Protein 4RKG (pdb70)

Solvent-accessible surface area: 6406 Å² total; per-residue (Å²): 118,140,7,182,31,45,165,116,40,1,117,50,83,202,1,64,1,57,141,58,182,71,34,25,83,54,20,122,26,81,50,53,122,21,71,54,237,199,47,146,5,188,31,24,90,75,75,118,62,96,89,109,54,13,1,126,50,68,216,1,55,0,64,140,60,167,18,20,21,88,49,23,126,26,90,40,56,77,21,57,54,169,178

Secondary structure (DSSP, 8-state):
----TT--TTSSTTSHHHHTT---TT---SS------/-----TT-SSSS-TTSTTSSTT-HHHHTT---TT---SS-------

Nearest PDB structures (foldseek):
  4rkg-assembly1_B  TM=1.022E+00  e=1.620E-10  Drosophila melanogaster
  4rkh-assembly1_D  TM=9.777E-01  e=1.730E-08  Drosophila melanogaster
  4rkh-assembly1_C  TM=9.788E-01  e=1.310E-07  Drosophila melanogaster
  4rkh-assembly1_E  TM=9.665E-01  e=2.259E-07  Drosophila melanogaster
  4rkh-assembly1_F  TM=9.515E-01  e=1.788E-07  Drosophila melanogaster

Foldseek 3Di:
DADAFACVTLVDCVHDCNVVVHDRVNHNYDPHPNPRD/DDADQWAPDPPDDLQCTQPDCVNPQLVVLHDNVVHNYDNHPRPHDD

Structure (mmCIF, N/CA/C/O backbone):
data_4RKG
#
_entry.id   4RKG
#
_cell.length_a   40.705
_cell.length_b   75.251
_cell.length_c   77.436
_cell.angle_alpha   90.00
_cell.angle_beta   90.00
_cell.angle_gamma   90.00
#
_symmetry.space_group_name_H-M   'P 21 21 21'
#
loop_
_entity.id
_entity.type
_entity.pdbx_description
1 polymer 'E3 ubiquitin-protein ligase msl-2'
2 polymer "DNA (5'-D(*GP*CP*GP*CP*GP*CP*GP*CP*GP*CP*GP*C)-3')"
3 non-polymer 'ZINC ION'
#
loop_
_atom_site.group_PDB
_atom_site.id
_atom_site.type_symbol
_atom_site.label_atom_id
_atom_site.label_alt_id
_atom_site.label_comp_id
_atom_site.label_asym_id
_atom_site.label_entity_id
_atom_site.label_seq_id
_atom_site.pdbx_PDB_ins_code
_atom_site.Cartn_x
_atom_site.Cartn_y
_atom_site.Cartn_z
_atom_site.occupancy
_atom_site.B_iso_or_equiv
_atom_site.auth_seq_id
_atom_site.auth_comp_id
_atom_site.auth_asym_id
_atom_site.auth_atom_id
_atom_site.pdbx_PDB_model_num
ATOM 1 N N . PRO A 1 5 ? 15.532 2.330 36.680 1.00 112.96 523 PRO A N 1
ATOM 2 C CA . PRO A 1 5 ? 15.247 2.574 35.254 1.00 110.85 523 PRO A CA 1
ATOM 3 C C . PRO A 1 5 ? 16.084 3.747 34.715 1.00 124.41 523 PRO A C 1
ATOM 4 O O . PRO A 1 5 ? 16.737 4.412 35.527 1.00 136.15 523 PRO A O 1
ATOM 8 N N . LYS A 1 6 ? 16.072 3.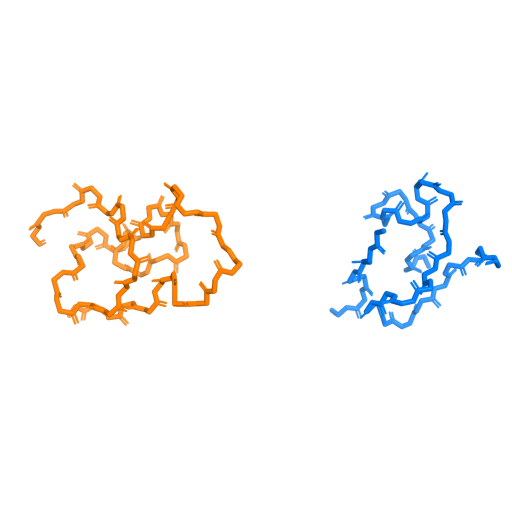981 33.396 1.00 114.54 524 LYS A N 1
ATOM 9 C CA . LYS A 1 6 ? 16.912 5.009 32.740 1.00 112.92 524 LYS A CA 1
ATOM 10 C C . LYS A 1 6 ? 16.506 5.273 31.272 1.00 102.84 524 LYS A C 1
ATOM 11 O O . LYS A 1 6 ? 16.957 4.552 30.380 1.00 91.84 524 LYS A O 1
ATOM 17 N N . CYS A 1 7 ? 15.696 6.311 31.022 1.00 99.79 525 CYS A N 1
ATOM 18 C CA . CYS A 1 7 ? 15.103 6.537 29.693 1.00 86.74 525 CYS A CA 1
ATOM 19 C C . CYS A 1 7 ? 16.040 7.209 28.685 1.00 77.17 525 CYS A C 1
ATOM 20 O O . CYS A 1 7 ? 17.206 7.512 28.977 1.00 70.50 525 CYS A O 1
ATOM 23 N N . ARG A 1 8 ? 15.527 7.395 27.473 1.00 79.10 526 ARG A N 1
ATOM 24 C CA . ARG A 1 8 ? 16.282 8.017 26.399 1.00 73.20 526 ARG A CA 1
ATOM 25 C C . ARG A 1 8 ? 15.342 8.816 25.478 1.00 86.65 526 ARG A C 1
ATOM 26 O O . ARG A 1 8 ? 15.507 8.828 24.252 1.00 104.64 526 ARG A O 1
ATOM 34 N N . CYS A 1 9 ? 14.363 9.484 26.090 1.00 76.67 527 CYS A N 1
ATOM 35 C CA . CYS A 1 9 ? 13.434 10.378 25.397 1.00 81.94 527 CYS A CA 1
ATOM 36 C C . CYS A 1 9 ? 14.119 11.667 24.957 1.00 84.23 527 CYS A C 1
ATOM 37 O O . CYS A 1 9 ? 14.818 12.279 25.745 1.00 89.70 527 CYS A O 1
ATOM 40 N N . GLY A 1 10 ? 13.914 12.083 23.710 1.00 75.82 528 GLY A N 1
ATOM 41 C CA . GLY A 1 10 ? 14.323 13.405 23.280 1.00 75.08 528 GLY A CA 1
ATOM 42 C C . GLY A 1 10 ? 15.469 13.541 22.290 1.00 87.85 528 GLY A C 1
ATOM 43 O O . GLY A 1 10 ? 15.864 14.665 22.003 1.00 88.79 528 GLY A O 1
ATOM 44 N N . ILE A 1 11 ? 16.018 12.443 21.768 1.00 86.70 529 ILE A N 1
ATOM 45 C CA . ILE A 1 11 ? 16.893 12.576 20.591 1.00 91.63 529 ILE A CA 1
ATOM 46 C C . ILE A 1 11 ? 16.120 12.288 19.295 1.00 89.77 529 ILE A C 1
ATOM 47 O O . ILE A 1 11 ? 15.778 13.216 18.545 1.00 94.31 529 ILE A O 1
ATOM 52 N N . THR A 1 19 ? 6.144 17.820 26.752 1.00 110.42 537 THR A N 1
ATOM 53 C CA . THR A 1 19 ? 5.678 16.440 26.909 1.00 127.99 537 THR A CA 1
ATOM 54 C C . THR A 1 19 ? 6.803 15.379 26.979 1.00 123.15 537 THR A C 1
ATOM 55 O O . THR A 1 19 ? 6.563 14.255 27.427 1.00 129.88 537 THR A O 1
ATOM 59 N N . THR A 1 20 ? 8.016 15.726 26.546 1.00 110.56 538 THR A N 1
ATOM 60 C CA . THR A 1 20 ? 9.162 14.828 26.710 1.00 93.47 538 THR A CA 1
ATOM 61 C C . THR A 1 20 ? 9.346 14.415 28.165 1.00 92.52 538 THR A C 1
ATOM 62 O O . THR A 1 20 ? 9.533 15.262 29.049 1.00 104.91 538 THR A O 1
ATOM 66 N N . CYS A 1 21 ? 9.284 13.107 28.395 1.00 82.31 539 CYS A N 1
ATOM 67 C CA . CYS A 1 21 ? 9.282 12.531 29.737 1.00 91.07 539 CYS A CA 1
ATOM 68 C C . CYS A 1 21 ? 8.102 13.061 30.548 1.00 101.96 539 CYS A C 1
ATOM 69 O O . CYS A 1 21 ? 8.123 13.046 31.776 1.00 103.81 539 CYS A O 1
ATOM 72 N N . ARG A 1 22 ? 7.070 13.531 29.857 1.00 94.48 540 ARG A N 1
ATOM 73 C CA . ARG A 1 22 ? 5.854 13.948 30.537 1.00 106.44 540 ARG A CA 1
ATOM 74 C C . ARG A 1 22 ? 4.674 13.154 29.992 1.00 112.65 540 ARG A C 1
ATOM 75 O O . ARG A 1 22 ? 3.586 13.686 29.833 1.00 118.02 540 ARG A O 1
ATOM 83 N N . ASN A 1 23 ? 4.900 11.880 29.687 1.00 110.73 541 ASN A N 1
ATOM 84 C CA . ASN A 1 23 ? 3.854 11.041 29.113 1.00 109.21 541 ASN A CA 1
ATOM 85 C C . ASN A 1 23 ? 4.102 9.553 29.349 1.00 113.55 541 ASN A C 1
ATOM 86 O O . ASN A 1 23 ? 5.175 9.151 29.814 1.00 112.08 541 ASN A O 1
ATOM 91 N N . SER A 1 24 ? 3.113 8.744 28.980 1.00 122.14 542 SER A N 1
ATOM 92 C CA . SER A 1 24 ? 3.144 7.298 29.201 1.00 121.39 542 SER A CA 1
ATOM 93 C C . SER A 1 24 ? 4.251 6.595 28.421 1.00 108.91 542 SER A C 1
ATOM 94 O O . SER A 1 24 ? 4.718 5.527 28.824 1.00 106.65 542 SER A O 1
ATOM 97 N N . ARG A 1 25 ? 4.669 7.188 27.308 1.00 96.86 543 ARG A N 1
ATOM 98 C CA . ARG A 1 25 ? 5.685 6.561 26.476 1.00 105.10 543 ARG A CA 1
ATOM 99 C C . ARG A 1 25 ? 7.051 6.614 27.160 1.00 108.46 543 ARG A C 1
ATOM 100 O O . ARG A 1 25 ? 7.980 5.930 26.747 1.00 113.75 543 ARG A O 1
ATOM 108 N N . CYS A 1 26 ? 7.162 7.424 28.210 1.00 107.54 544 CYS A N 1
ATOM 109 C CA . CYS A 1 26 ? 8.365 7.462 29.039 1.00 103.91 544 CYS A CA 1
ATOM 110 C C . CYS A 1 26 ? 8.160 6.585 30.270 1.00 99.07 544 CYS A C 1
ATOM 111 O O . CYS A 1 26 ? 7.159 6.727 30.965 1.00 109.65 544 CYS A O 1
ATOM 114 N N . PRO A 1 27 ? 9.094 5.660 30.523 1.00 93.16 545 PRO A N 1
ATOM 115 C CA . PRO A 1 27 ? 9.062 4.721 31.649 1.00 91.08 545 PRO A CA 1
ATOM 116 C C . PRO A 1 27 ? 8.982 5.374 33.008 1.00 95.00 545 PRO A C 1
ATOM 117 O O . PRO A 1 27 ? 8.053 5.098 33.772 1.00 114.20 545 PRO A O 1
ATOM 121 N N . CYS A 1 28 ? 9.960 6.212 33.307 1.00 89.43 546 CYS A N 1
ATOM 122 C CA . CYS A 1 28 ? 10.053 6.893 34.596 1.00 100.42 546 CYS A CA 1
ATOM 123 C C . CYS A 1 28 ? 8.772 7.656 34.941 1.00 107.54 546 CYS A C 1
ATOM 124 O O . CYS A 1 28 ? 8.258 7.559 36.063 1.00 110.42 546 CYS A O 1
ATOM 127 N N . TYR A 1 29 ? 8.262 8.406 33.966 1.00 99.04 547 TYR A N 1
ATOM 128 C CA . TYR A 1 29 ? 6.975 9.080 34.110 1.00 102.63 547 TYR A CA 1
ATOM 129 C C . TYR A 1 29 ? 5.912 8.063 34.492 1.00 108.69 547 TYR A C 1
ATOM 130 O O . TYR A 1 29 ? 5.286 8.165 35.540 1.00 111.99 547 TYR A O 1
ATOM 139 N N . LYS A 1 30 ? 5.746 7.065 33.630 1.00 110.34 548 LYS A N 1
ATOM 140 C CA . LYS A 1 30 ? 4.753 6.018 33.817 1.00 114.11 548 LYS A CA 1
ATOM 141 C C . LYS A 1 30 ? 4.899 5.338 35.174 1.00 114.55 548 LYS A C 1
ATOM 142 O O . LYS A 1 30 ? 3.919 5.169 35.894 1.00 121.28 548 LYS A O 1
ATOM 148 N N . SER A 1 31 ? 6.123 4.968 35.536 1.00 109.12 549 SER A N 1
ATOM 149 C CA . SER A 1 31 ? 6.356 4.325 36.824 1.00 103.54 549 SER A CA 1
ATOM 150 C C . SER A 1 31 ? 6.338 5.330 37.972 1.00 105.02 549 SER A C 1
ATOM 151 O O . SER A 1 31 ? 6.653 4.988 39.108 1.00 110.09 549 SER A O 1
ATOM 154 N N . TYR A 1 32 ? 5.988 6.572 37.658 1.00 110.42 550 TYR A N 1
ATOM 155 C CA . TYR A 1 32 ? 5.970 7.647 38.640 1.00 121.87 550 TYR A CA 1
ATOM 156 C C . TYR A 1 32 ? 7.332 7.840 39.300 1.00 115.71 550 TYR A C 1
ATOM 157 O O . TYR A 1 32 ? 7.416 8.023 40.516 1.00 116.87 550 TYR A O 1
ATOM 166 N N . ASN A 1 33 ? 8.397 7.785 38.506 1.00 110.25 551 ASN A N 1
ATOM 167 C CA . ASN A 1 33 ? 9.724 8.126 39.016 1.00 106.92 551 ASN A CA 1
ATOM 168 C C . ASN A 1 33 ? 10.339 9.262 38.219 1.00 101.41 551 ASN A C 1
ATOM 169 O O . ASN A 1 33 ? 9.880 9.570 37.122 1.00 105.80 551 ASN A O 1
ATOM 174 N N . SER A 1 34 ? 11.367 9.890 38.785 1.00 98.25 552 SER A N 1
ATOM 175 C CA . SER A 1 34 ? 12.064 11.003 38.134 1.00 96.12 552 SER A CA 1
ATOM 176 C C . SER A 1 34 ? 13.059 10.495 37.094 1.00 106.56 552 SER A C 1
ATOM 177 O O . SER A 1 34 ? 13.201 9.289 36.893 1.00 108.39 552 SER A O 1
ATOM 180 N N . CYS A 1 35 ? 13.750 11.413 36.429 1.00 116.64 553 CYS A N 1
ATOM 181 C CA . CYS A 1 35 ? 14.756 11.010 35.454 1.00 112.37 553 CYS A CA 1
ATOM 182 C C . CYS A 1 35 ? 16.152 11.174 36.031 1.00 104.10 553 CYS A C 1
ATOM 183 O O . CYS A 1 35 ? 17.066 11.649 35.368 1.00 103.04 553 CYS A O 1
ATOM 186 N N . ALA A 1 36 ? 16.295 10.779 37.288 1.00 105.28 554 ALA A N 1
ATOM 187 C CA . ALA A 1 36 ? 17.597 10.729 37.933 1.00 102.51 554 ALA A CA 1
ATOM 188 C C . ALA A 1 36 ? 18.490 9.720 37.212 1.00 102.08 554 ALA A C 1
ATOM 189 O O . ALA A 1 36 ? 18.202 8.519 37.218 1.00 104.92 554 ALA A O 1
ATOM 191 N N . GLY A 1 37 ? 19.555 10.203 36.574 1.00 88.26 555 GLY A N 1
ATOM 192 C CA . GLY A 1 37 ? 20.492 9.315 35.905 1.00 88.08 555 GLY A CA 1
ATOM 193 C C . GLY A 1 37 ? 20.112 8.944 34.476 1.00 89.30 555 GLY A C 1
ATOM 194 O O . GLY A 1 37 ? 20.851 8.218 33.798 1.00 88.64 555 GLY A O 1
ATOM 195 N N . CYS A 1 38 ? 18.966 9.441 34.017 1.00 98.56 556 CYS A N 1
ATOM 196 C CA . CYS A 1 38 ? 18.495 9.176 32.658 1.00 106.55 556 CYS A CA 1
ATOM 197 C C . CYS A 1 38 ? 19.373 9.841 31.583 1.00 95.50 556 CYS A C 1
ATOM 198 O O . CYS A 1 38 ? 20.245 10.644 31.881 1.00 88.61 556 CYS A O 1
ATOM 201 N N . HIS A 1 39 ? 19.113 9.512 30.326 1.00 93.15 557 HIS A N 1
ATOM 202 C CA . HIS A 1 39 ? 19.886 10.057 29.218 1.00 86.36 557 HIS A CA 1
ATOM 203 C C . HIS A 1 39 ? 19.020 10.858 28.247 1.00 77.46 557 HIS A C 1
ATOM 204 O O . HIS A 1 39 ? 19.447 11.225 27.158 1.00 78.42 557 HIS A O 1
ATOM 211 N N . CYS A 1 40 ? 17.795 11.119 28.680 1.00 72.45 558 CYS A N 1
ATOM 212 C CA . CYS A 1 40 ? 16.862 12.006 28.010 1.00 78.77 558 CYS A CA 1
ATOM 213 C C . CYS A 1 40 ? 17.433 13.402 27.702 1.00 77.58 558 CYS A C 1
ATOM 214 O O . CYS A 1 40 ? 18.445 13.826 28.261 1.00 69.10 558 CYS A O 1
ATOM 217 N N . VAL A 1 41 ? 16.767 14.111 26.799 1.00 78.90 559 VAL A N 1
ATOM 218 C CA . VAL A 1 41 ? 17.189 15.439 26.374 1.00 65.67 559 VAL A CA 1
ATOM 219 C C . VAL A 1 41 ? 15.952 16.317 26.374 1.00 79.20 559 VAL A C 1
ATOM 220 O O . VAL A 1 41 ? 14.903 15.908 25.888 1.00 92.53 559 VAL A O 1
ATOM 224 N N . GLY A 1 42 ? 16.059 17.513 26.928 1.00 76.84 560 GLY A N 1
ATOM 225 C CA . GLY A 1 42 ? 14.906 18.385 27.02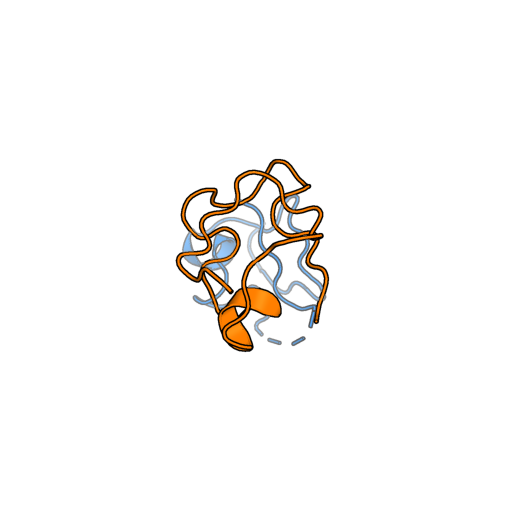0 1.00 72.56 560 GLY A CA 1
ATOM 226 C C . GLY A 1 42 ? 13.842 17.711 27.857 1.00 84.46 560 GLY A C 1
ATOM 227 O O . GLY A 1 42 ? 12.663 17.729 27.509 1.00 95.08 560 GLY A O 1
ATOM 228 N N . CYS A 1 43 ? 14.2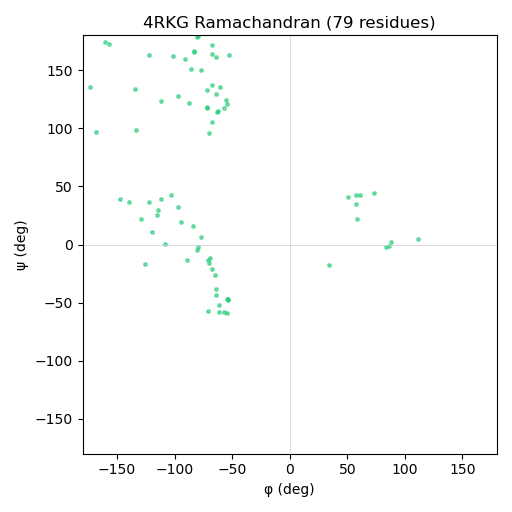80 17.095 28.951 1.00 77.58 561 CYS A N 1
ATOM 229 C CA . CYS A 1 43 ? 13.385 16.448 29.895 1.00 71.58 561 CYS A CA 1
ATOM 230 C C . CYS A 1 43 ? 12.404 17.441 30.494 1.00 77.47 561 CYS A C 1
ATOM 231 O O . CYS A 1 43 ? 12.782 18.543 30.864 1.00 88.98 561 CYS A O 1
ATOM 234 N N . LYS A 1 44 ? 11.141 17.048 30.576 1.00 91.92 562 LYS A N 1
ATOM 235 C CA . LYS A 1 44 ? 10.133 17.896 31.175 1.00 94.55 562 LYS A CA 1
ATOM 236 C C . LYS A 1 44 ? 9.377 17.068 32.198 1.00 91.99 562 LYS A C 1
ATOM 237 O O . LYS A 1 44 ? 8.247 17.372 32.555 1.00 96.49 562 LYS A O 1
ATOM 243 N N . ASN A 1 45 ? 10.024 16.008 32.659 1.00 86.54 563 ASN A N 1
ATOM 244 C CA . ASN A 1 45 ? 9.512 15.220 33.758 1.00 82.95 563 ASN A CA 1
ATOM 245 C C . ASN A 1 45 ? 9.410 16.061 35.016 1.00 95.51 563 ASN A C 1
ATOM 246 O O . ASN A 1 45 ? 10.431 16.480 35.551 1.00 100.79 563 ASN A O 1
ATOM 251 N N . PRO A 1 46 ? 8.178 16.290 35.508 1.00 108.42 564 PRO A N 1
ATOM 252 C CA . PRO A 1 46 ? 7.935 17.135 36.683 1.00 107.99 564 PRO A CA 1
ATOM 253 C C . PRO A 1 46 ? 8.214 16.411 37.994 1.00 106.64 564 PRO A C 1
ATOM 254 O O . PRO A 1 46 ? 8.082 17.016 39.057 1.00 126.51 564 PRO A O 1
ATOM 258 N N . HIS A 1 47 ? 8.593 15.139 37.914 1.00 105.48 565 HIS A N 1
ATOM 259 C CA . HIS A 1 47 ? 8.854 14.332 39.103 1.00 118.71 565 HIS A CA 1
ATOM 260 C C . HIS A 1 47 ? 10.136 14.744 39.813 1.00 119.97 565 HIS A C 1
ATOM 261 O O . HIS A 1 47 ? 11.223 14.647 39.248 1.00 123.63 565 HIS A O 1
ATOM 268 N N . LYS A 1 48 ? 10.010 15.194 41.057 1.00 122.87 566 LYS A N 1
ATOM 269 C CA . LYS A 1 48 ? 11.183 15.504 41.863 1.00 120.79 566 LYS A CA 1
ATOM 270 C C . LYS A 1 48 ? 11.661 14.263 42.614 1.00 120.10 566 LYS A C 1
ATOM 271 O O . LYS A 1 48 ? 12.492 13.505 42.111 1.00 116.08 566 LYS A O 1
ATOM 277 N N . LYS B 1 4 ? 29.729 -9.176 -1.280 1.00 106.42 522 LYS B N 1
ATOM 278 C CA . LYS B 1 4 ? 28.793 -9.538 -0.219 1.00 109.86 522 LYS B CA 1
ATOM 279 C C . LYS B 1 4 ? 29.135 -8.731 1.033 1.00 104.32 522 LYS B C 1
ATOM 280 O O . LYS B 1 4 ? 30.306 -8.457 1.293 1.00 113.82 522 LYS B O 1
ATOM 286 N N . PRO B 1 5 ? 28.115 -8.326 1.800 1.00 84.62 523 PRO B N 1
ATOM 287 C CA . PRO B 1 5 ? 28.347 -7.484 2.983 1.00 73.57 523 PRO B CA 1
ATOM 288 C C . PRO B 1 5 ? 29.104 -8.185 4.123 1.00 86.83 523 PRO B C 1
ATOM 289 O O . PRO B 1 5 ? 29.214 -9.414 4.135 1.00 91.89 523 PRO B O 1
ATOM 293 N N . LYS B 1 6 ? 29.619 -7.393 5.067 1.00 80.04 524 LYS B N 1
ATOM 294 C CA . LYS B 1 6 ? 30.435 -7.902 6.162 1.00 83.96 524 LYS B CA 1
ATOM 295 C C . LYS B 1 6 ? 29.988 -7.301 7.492 1.00 86.53 524 LYS B C 1
ATOM 296 O O . LYS B 1 6 ? 30.356 -6.180 7.853 1.00 90.84 524 LYS B O 1
ATOM 302 N N . CYS B 1 7 ? 29.187 -8.060 8.225 1.00 83.02 525 CYS B N 1
ATOM 303 C CA . CYS B 1 7 ? 28.527 -7.512 9.405 1.00 83.77 525 CYS B CA 1
ATOM 304 C C . CYS B 1 7 ? 29.437 -7.609 10.609 1.00 75.20 525 CYS B C 1
ATOM 305 O O . CYS B 1 7 ? 30.268 -8.497 10.690 1.00 63.08 525 CYS B O 1
ATOM 308 N N . ARG B 1 8 ? 29.276 -6.685 11.546 1.00 72.28 526 ARG B N 1
ATOM 309 C CA . ARG B 1 8 ? 29.926 -6.807 12.839 1.00 75.46 526 ARG B CA 1
ATOM 310 C C . ARG B 1 8 ? 28.878 -7.050 13.921 1.00 80.62 526 ARG B C 1
ATOM 311 O O . ARG B 1 8 ? 28.974 -6.491 15.021 1.00 87.77 526 ARG B O 1
ATOM 319 N N . CYS B 1 9 ? 27.867 -7.861 13.612 1.00 73.30 527 CYS B N 1
ATOM 320 C CA . CYS B 1 9 ? 26.762 -8.055 14.553 1.00 74.76 527 CYS B CA 1
ATOM 321 C C . CYS B 1 9 ? 27.282 -8.804 15.792 1.00 77.46 527 CYS B C 1
ATOM 322 O O . CYS B 1 9 ? 28.071 -9.742 15.679 1.00 77.71 527 CYS B O 1
ATOM 325 N N . GLY B 1 10 ? 26.854 -8.371 16.974 1.00 81.46 528 GLY B N 1
ATOM 326 C CA . GLY B 1 10 ? 27.103 -9.106 18.206 1.00 66.04 528 GLY B CA 1
ATOM 327 C C . GLY B 1 10 ? 28.394 -8.819 18.956 1.00 81.12 528 GLY B C 1
ATOM 328 O O . GLY B 1 10 ? 28.647 -9.445 19.979 1.00 105.25 528 GLY B O 1
ATOM 329 N N . ILE B 1 11 ? 29.202 -7.880 18.471 1.00 84.08 529 ILE B N 1
ATOM 330 C CA . ILE B 1 11 ? 30.516 -7.611 19.063 1.00 97.46 529 ILE B CA 1
ATOM 331 C C . ILE B 1 11 ? 30.460 -7.148 20.515 1.00 115.22 529 ILE B C 1
ATOM 332 O O . ILE B 1 11 ? 31.153 -7.701 21.370 1.00 118.55 529 ILE B O 1
ATOM 337 N N . SER B 1 12 ? 29.657 -6.125 20.794 1.00 115.69 530 SER B N 1
ATOM 338 C CA . SER B 1 12 ? 29.484 -5.679 22.170 1.00 119.05 530 SER B CA 1
ATOM 339 C C . SER B 1 12 ? 28.835 -6.795 22.980 1.00 124.94 530 SER B C 1
ATOM 340 O O . SER B 1 12 ? 28.245 -7.722 22.421 1.00 132.95 530 SER B O 1
ATOM 343 N N . GLY B 1 13 ? 28.948 -6.718 24.296 1.00 123.75 531 GLY B N 1
ATOM 344 C CA . GLY B 1 13 ? 28.339 -7.728 25.134 1.00 125.25 531 GLY B CA 1
ATOM 345 C C . GLY B 1 13 ? 26.833 -7.596 25.113 1.00 128.63 531 GLY B C 1
ATOM 346 O O . GLY B 1 13 ? 26.126 -8.526 24.731 1.00 134.62 531 GLY B O 1
ATOM 347 N N . SER B 1 14 ? 26.353 -6.414 25.494 1.00 128.68 532 SER B N 1
ATOM 348 C CA . SER B 1 14 ? 24.934 -6.183 25.759 1.00 130.79 532 SER B CA 1
ATOM 349 C C . SER B 1 14 ? 24.101 -6.217 24.482 1.00 127.65 532 SER B C 1
ATOM 350 O O . SER B 1 14 ? 23.976 -5.208 23.790 1.00 134.82 532 SER B O 1
ATOM 353 N N . SER B 1 15 ? 23.522 -7.384 24.197 1.00 120.87 533 SER B N 1
ATOM 354 C CA . SER B 1 15 ? 22.790 -7.630 22.957 1.00 112.01 533 SER B CA 1
ATOM 355 C C . SER B 1 15 ? 22.106 -8.993 22.996 1.00 108.97 533 SER B C 1
ATOM 356 O O . SER B 1 15 ? 22.716 -9.978 23.406 1.00 106.67 533 SER B O 1
ATOM 359 N N . ASN B 1 16 ? 20.846 -9.049 22.569 1.00 100.22 534 ASN B N 1
ATOM 360 C CA . ASN B 1 16 ? 20.075 -10.290 22.632 1.00 94.28 534 ASN B CA 1
ATOM 361 C C . ASN B 1 16 ? 20.655 -11.326 21.671 1.00 104.03 534 ASN B C 1
ATOM 362 O O . ASN B 1 16 ? 20.462 -11.257 20.452 1.00 107.89 534 ASN B O 1
ATOM 367 N N . THR B 1 17 ? 21.336 -12.306 22.252 1.00 99.27 535 THR B N 1
ATOM 368 C CA . THR B 1 17 ? 22.184 -13.228 21.508 1.00 93.41 535 THR B CA 1
ATOM 369 C C . THR B 1 17 ? 21.430 -14.195 20.600 1.00 102.06 535 THR B C 1
ATOM 370 O O . THR B 1 17 ? 22.049 -14.870 19.778 1.00 107.40 535 THR B O 1
ATOM 374 N N . LEU B 1 18 ? 20.108 -14.272 20.737 1.00 99.06 536 LEU B N 1
ATOM 375 C CA . LEU B 1 18 ? 19.346 -15.244 19.957 1.00 91.95 536 LEU B CA 1
ATOM 376 C C . LEU B 1 18 ? 18.875 -14.695 18.598 1.00 75.05 536 LEU B C 1
ATOM 377 O O . LEU B 1 18 ? 18.486 -15.464 17.732 1.00 83.10 536 LEU B O 1
ATOM 382 N N . THR B 1 19 ? 18.958 -13.382 18.405 1.00 83.29 537 THR B N 1
ATOM 383 C CA . THR B 1 19 ? 18.494 -12.719 17.177 1.00 87.81 537 THR B CA 1
ATOM 384 C C . THR B 1 19 ? 19.659 -12.226 16.314 1.00 86.63 537 THR B C 1
ATOM 385 O O . THR B 1 19 ? 19.469 -11.630 15.241 1.00 78.15 537 THR B O 1
ATOM 389 N N . THR B 1 20 ? 20.865 -12.487 16.811 1.00 84.01 538 THR B N 1
ATOM 390 C CA . THR B 1 20 ? 22.119 -12.131 16.162 1.00 68.43 538 THR B CA 1
ATOM 391 C C . THR B 1 20 ? 22.270 -12.719 14.740 1.00 68.54 538 THR B C 1
ATOM 392 O O . THR B 1 20 ? 22.320 -13.935 14.548 1.00 66.34 538 THR B O 1
ATOM 396 N N . CYS B 1 21 ? 22.366 -11.819 13.768 1.00 64.27 539 CYS B N 1
ATOM 397 C CA . CYS B 1 21 ? 22.394 -12.120 12.334 1.00 57.01 539 CYS B CA 1
ATOM 398 C C . CYS B 1 21 ? 21.168 -12.888 11.917 1.00 58.98 539 CYS B C 1
ATOM 399 O O . CYS B 1 21 ? 21.210 -13.739 11.031 1.00 76.09 539 CYS B O 1
ATOM 402 N N . ARG B 1 22 ? 20.058 -12.569 12.549 1.00 62.57 540 ARG B N 1
ATOM 403 C CA . ARG B 1 22 ? 18.815 -13.248 12.226 1.00 66.67 540 ARG B CA 1
ATOM 404 C C . ARG B 1 22 ? 17.666 -12.245 12.221 1.00 66.20 540 ARG B C 1
ATOM 405 O O . ARG B 1 22 ? 16.569 -12.558 12.635 1.00 65.80 540 ARG B O 1
ATOM 413 N N . ASN B 1 23 ? 17.948 -11.029 11.751 1.00 65.73 541 ASN B N 1
ATOM 414 C CA . ASN B 1 23 ? 16.948 -9.959 11.669 1.00 61.13 541 ASN B CA 1
ATOM 415 C C . ASN B 1 23 ? 17.390 -8.874 10.694 1.00 67.67 541 ASN B C 1
ATOM 416 O O . ASN B 1 23 ? 18.542 -8.858 10.243 1.00 69.75 541 ASN B O 1
ATOM 421 N N . SER B 1 24 ? 16.506 -7.911 10.450 1.00 65.82 542 SER B N 1
ATOM 422 C CA . SER B 1 24 ? 16.662 -6.972 9.341 1.00 67.74 542 SER B CA 1
ATOM 423 C C . SER B 1 24 ? 17.843 -6.015 9.502 1.00 68.46 542 SER B C 1
ATOM 424 O O . SER B 1 24 ? 18.331 -5.445 8.526 1.00 82.65 542 SER B O 1
ATOM 427 N N . ARG B 1 25 ? 18.303 -5.834 10.728 1.00 59.37 543 ARG B N 1
ATOM 428 C CA . ARG B 1 25 ? 19.483 -5.004 10.979 1.00 67.47 543 ARG B CA 1
ATOM 429 C C . ARG B 1 25 ? 20.793 -5.637 10.480 1.00 59.33 543 ARG B C 1
ATOM 430 O O . ARG B 1 25 ? 21.819 -4.953 10.364 1.00 59.32 543 ARG B O 1
ATOM 438 N N . CYS B 1 26 ? 20.763 -6.939 10.209 1.00 59.61 544 CYS B N 1
ATOM 439 C CA . CYS B 1 26 ? 21.905 -7.622 9.621 1.00 70.02 544 CYS B CA 1
ATOM 440 C C . CYS B 1 26 ? 21.830 -7.512 8.101 1.00 63.71 544 CYS B C 1
ATOM 441 O O . CYS B 1 26 ? 20.843 -7.929 7.492 1.00 61.70 544 CYS B O 1
ATOM 444 N N . PRO B 1 27 ? 22.862 -6.936 7.481 1.00 61.82 545 PRO B N 1
ATOM 445 C CA . PRO B 1 27 ? 22.863 -6.784 6.019 1.00 60.98 545 PRO B CA 1
ATOM 446 C C . PRO B 1 27 ? 22.867 -8.152 5.343 1.00 77.16 545 PRO B C 1
ATOM 447 O O . PRO B 1 27 ? 22.194 -8.378 4.337 1.00 72.68 545 PRO B O 1
ATOM 451 N N . CYS B 1 28 ? 23.604 -9.086 5.926 1.00 80.76 546 CYS B N 1
ATOM 452 C CA . CYS B 1 28 ? 23.655 -10.434 5.382 1.00 68.81 546 CYS B CA 1
ATOM 453 C C . CYS B 1 28 ? 22.268 -11.063 5.398 1.00 65.22 546 CYS B C 1
ATOM 454 O O . CYS B 1 28 ? 21.7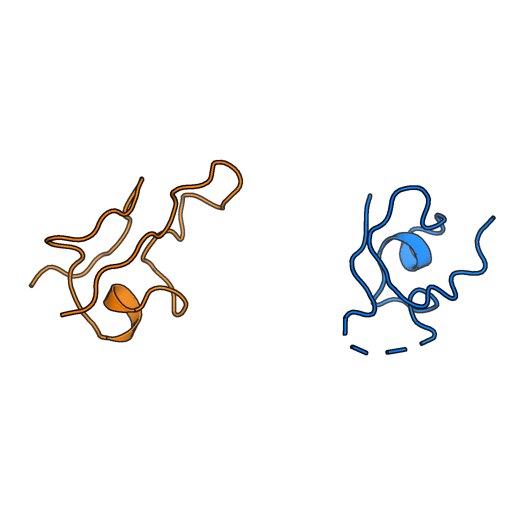24 -11.430 4.365 1.00 68.91 546 CYS B O 1
ATOM 457 N N . TYR B 1 29 ? 21.677 -11.145 6.579 1.00 59.79 547 TYR B N 1
ATOM 458 C CA . TYR B 1 29 ? 20.352 -11.736 6.728 1.00 73.16 547 TYR B CA 1
ATOM 459 C C . TYR B 1 29 ? 19.303 -11.112 5.808 1.00 68.23 547 TYR B C 1
ATOM 460 O O . TYR B 1 29 ? 18.532 -11.807 5.164 1.00 79.02 547 TYR B O 1
ATOM 469 N N . LYS B 1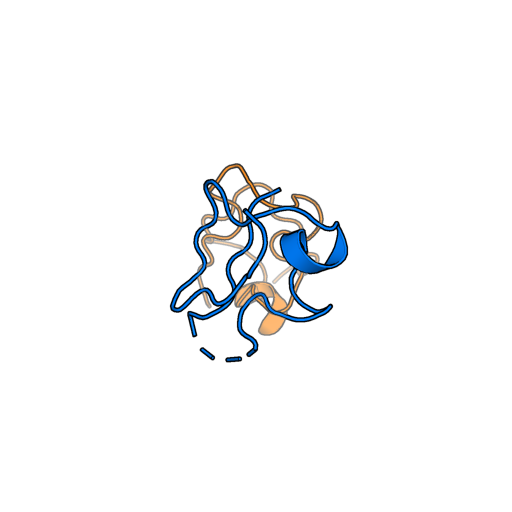 30 ? 19.284 -9.787 5.792 1.00 71.13 548 LYS B N 1
ATOM 470 C CA . LYS B 1 30 ? 18.370 -8.995 4.977 1.00 74.50 548 LYS B CA 1
ATOM 471 C C . LYS B 1 30 ? 18.624 -9.229 3.490 1.00 77.82 548 LYS B C 1
ATOM 472 O O . LYS B 1 30 ? 17.686 -9.393 2.715 1.00 78.21 548 LYS B O 1
ATOM 478 N N . SER B 1 31 ? 19.897 -9.259 3.099 1.00 73.10 549 SER B N 1
ATOM 479 C CA . SER B 1 31 ? 20.246 -9.484 1.698 1.00 67.20 549 SER B CA 1
ATOM 480 C C . SER B 1 31 ? 20.291 -10.961 1.342 1.00 84.25 549 SER B C 1
ATOM 481 O O . SER B 1 31 ? 20.823 -11.329 0.295 1.00 89.50 549 SER B O 1
ATOM 484 N N . TYR B 1 32 ? 19.714 -11.791 2.207 1.00 78.51 550 TYR B N 1
ATOM 485 C CA . TYR B 1 32 ? 19.712 -13.240 2.030 1.00 80.05 550 TYR B CA 1
ATOM 486 C C . TYR B 1 32 ? 21.104 -13.792 1.762 1.00 80.33 550 TYR B C 1
ATOM 487 O O . TYR B 1 32 ? 21.301 -14.675 0.936 1.00 93.63 550 TYR B O 1
ATOM 496 N N . ASN B 1 33 ? 22.068 -13.253 2.488 1.00 77.68 551 ASN B N 1
ATOM 497 C CA . ASN B 1 33 ? 23.421 -13.760 2.448 1.00 78.26 551 ASN B CA 1
ATOM 498 C C . ASN B 1 33 ? 23.773 -14.645 3.629 1.00 90.00 551 ASN B C 1
ATOM 499 O O . ASN B 1 33 ? 23.109 -14.635 4.672 1.00 85.14 551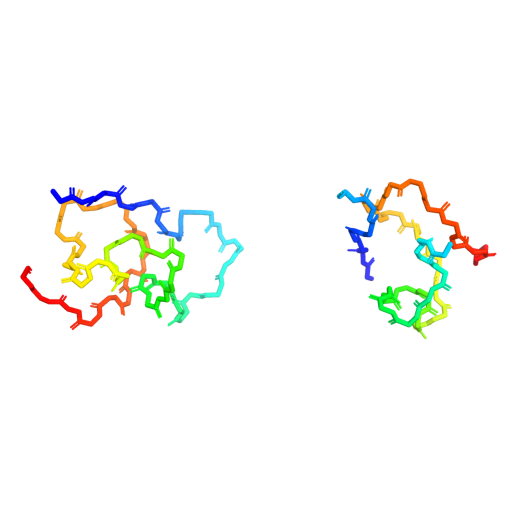 ASN B O 1
ATOM 504 N N . SER B 1 34 ? 24.836 -15.416 3.447 1.00 91.85 552 SER B N 1
ATOM 505 C CA . SER B 1 34 ? 25.493 -16.071 4.551 1.00 72.88 552 SER B CA 1
ATOM 506 C C . SER B 1 34 ? 26.451 -15.078 5.184 1.00 73.22 552 SER B C 1
ATOM 507 O O . SER B 1 34 ? 26.749 -14.037 4.597 1.00 81.43 552 SER B O 1
ATOM 510 N N . CYS B 1 35 ? 26.923 -15.413 6.383 1.00 68.66 553 CYS B N 1
ATOM 511 C CA . CYS B 1 35 ? 27.915 -14.623 7.105 1.00 69.31 553 CYS B CA 1
ATOM 512 C C . CYS B 1 35 ? 29.372 -15.087 6.899 1.00 78.06 553 CYS B C 1
ATOM 513 O O . CYS B 1 35 ? 30.255 -14.758 7.684 1.00 87.01 553 CYS B O 1
ATOM 516 N N . ALA B 1 36 ? 29.618 -15.846 5.836 1.00 87.18 554 ALA B N 1
ATOM 517 C CA . ALA B 1 36 ? 30.982 -16.193 5.433 1.00 82.36 554 ALA B CA 1
ATOM 518 C C . ALA B 1 36 ? 31.833 -14.932 5.222 1.00 76.99 554 ALA B C 1
ATOM 519 O O . ALA B 1 36 ? 31.448 -14.036 4.466 1.00 77.56 554 ALA B O 1
ATOM 521 N N . GLY B 1 37 ? 32.963 -14.850 5.918 1.00 84.28 555 GLY B N 1
ATOM 522 C CA . GLY B 1 37 ? 33.822 -13.678 5.859 1.00 88.96 555 GLY B CA 1
ATOM 523 C C . GLY B 1 37 ? 33.429 -12.534 6.785 1.00 102.63 555 GLY B C 1
ATOM 524 O O . GLY B 1 37 ? 34.116 -11.509 6.838 1.00 109.48 555 GLY B O 1
ATOM 525 N N . CYS B 1 38 ? 32.332 -12.700 7.521 1.00 90.94 556 CYS B N 1
ATOM 526 C CA . CYS B 1 38 ? 31.875 -11.673 8.456 1.00 75.04 556 CYS B CA 1
ATOM 527 C C . CYS B 1 38 ? 32.605 -11.779 9.789 1.00 82.23 556 CYS B C 1
ATOM 528 O O . CYS B 1 38 ? 33.262 -12.785 10.060 1.00 99.06 556 CYS B O 1
ATOM 531 N N . HIS B 1 39 ? 32.484 -10.742 10.621 1.00 76.17 557 HIS B N 1
ATOM 532 C CA . HIS B 1 39 ? 33.157 -10.717 11.920 1.00 92.17 557 HIS B CA 1
ATOM 533 C C . HIS B 1 39 ? 32.163 -10.731 13.068 1.00 85.38 557 HIS B C 1
ATOM 534 O O . HIS B 1 39 ? 32.423 -10.181 14.133 1.00 83.93 557 HIS B O 1
ATOM 541 N N . CYS B 1 40 ? 31.017 -11.354 12.838 1.00 84.95 558 CYS B N 1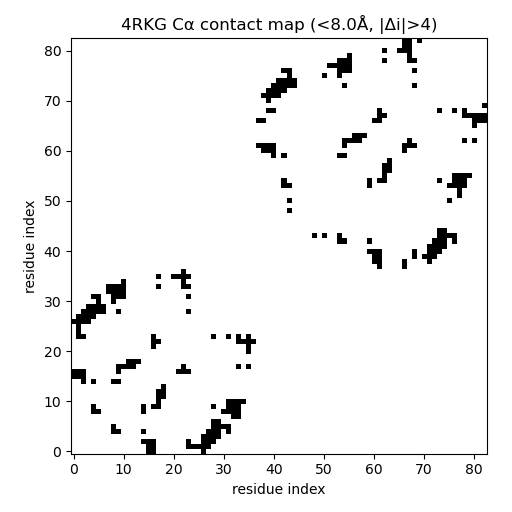
ATOM 542 C CA . CYS B 1 40 ? 29.967 -11.392 13.835 1.00 91.21 558 CYS B CA 1
ATOM 543 C C . CYS B 1 40 ? 30.310 -12.405 14.910 1.00 86.65 558 CYS B C 1
ATOM 544 O O . CYS B 1 40 ? 31.000 -13.395 14.659 1.00 75.17 558 CYS B O 1
ATOM 547 N N . VAL B 1 41 ? 29.834 -12.126 16.115 1.00 83.45 559 VAL B N 1
ATOM 548 C CA . VAL B 1 41 ? 30.038 -12.985 17.268 1.00 83.76 559 VAL B CA 1
ATOM 549 C C . VAL B 1 41 ? 28.702 -13.600 17.663 1.00 84.22 559 VAL B C 1
ATOM 550 O O . VAL B 1 41 ? 27.737 -12.866 17.900 1.00 72.27 559 VAL B O 1
ATOM 554 N N . 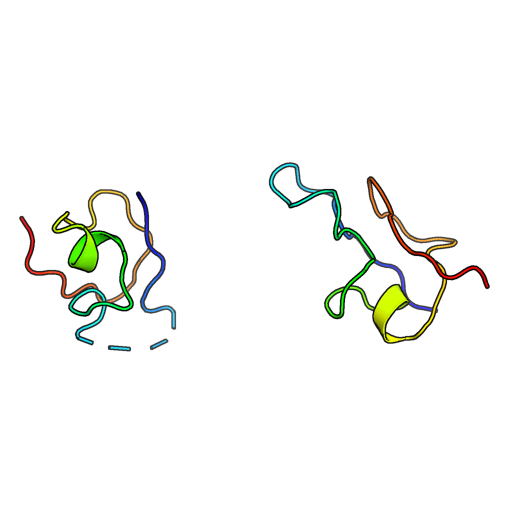GLY B 1 42 ? 28.641 -14.935 17.717 1.00 86.57 560 GLY B N 1
ATOM 555 C CA . GLY B 1 42 ? 27.400 -15.641 18.015 1.00 85.43 560 GLY B CA 1
ATOM 556 C C . GLY B 1 42 ? 26.389 -15.615 16.868 1.00 77.24 560 GLY B C 1
ATOM 557 O O . GLY B 1 42 ? 25.191 -15.401 17.073 1.00 76.00 560 GLY B O 1
ATOM 558 N N . CYS B 1 43 ? 26.870 -15.846 15.655 1.00 81.54 561 CYS B N 1
ATOM 559 C CA . CYS B 1 43 ? 26.018 -15.740 14.468 1.00 74.66 561 CYS B CA 1
ATOM 560 C C . CYS B 1 43 ? 24.893 -16.772 14.484 1.00 77.08 561 CYS B C 1
ATOM 561 O O . CYS B 1 43 ? 25.129 -17.958 14.690 1.00 79.53 561 CYS B O 1
ATOM 564 N N . LYS B 1 44 ? 23.665 -16.300 14.271 1.00 79.32 562 LYS B N 1
ATOM 565 C CA . LYS B 1 44 ? 22.503 -17.177 14.205 1.00 76.01 562 LYS B CA 1
ATOM 566 C C . LYS B 1 44 ? 21.886 -17.150 12.816 1.00 68.67 562 LYS B C 1
ATOM 567 O O . LYS B 1 44 ? 20.693 -17.401 12.656 1.00 67.20 562 LYS B O 1
ATOM 573 N N . ASN B 1 45 ? 22.696 -16.825 11.816 1.00 72.64 563 ASN B N 1
ATOM 574 C CA . ASN B 1 45 ? 22.216 -16.688 10.441 1.00 57.01 563 ASN B CA 1
ATOM 575 C C . ASN B 1 45 ? 21.882 -18.036 9.811 1.00 56.77 563 ASN B C 1
ATOM 576 O O . ASN B 1 45 ? 22.752 -18.893 9.660 1.00 70.45 563 ASN B O 1
ATOM 581 N N . PRO B 1 46 ? 20.602 -18.231 9.453 1.00 69.74 564 PRO B N 1
ATOM 582 C CA . PRO B 1 46 ? 20.162 -19.532 8.933 1.00 64.76 564 PRO B CA 1
ATOM 583 C C . PRO B 1 46 ? 20.482 -19.764 7.449 1.00 72.70 564 PRO B C 1
ATOM 584 O O . PRO B 1 46 ? 20.246 -20.870 6.962 1.00 75.21 564 PRO B O 1
ATOM 588 N N . HIS B 1 47 ? 21.021 -18.770 6.743 1.00 66.00 565 HIS B N 1
ATOM 589 C CA . HIS B 1 47 ? 21.348 -18.957 5.312 1.00 69.12 565 HIS B CA 1
ATOM 590 C C . HIS B 1 47 ? 22.762 -19.444 5.080 1.00 76.55 565 HIS B C 1
ATOM 591 O O . HIS B 1 47 ? 23.637 -19.244 5.928 1.00 85.41 565 HIS B O 1
ATOM 598 N N . LYS B 1 48 ? 22.995 -20.028 3.903 1.00 78.48 566 LYS B N 1
ATOM 599 C CA . LYS B 1 48 ? 24.166 -20.875 3.719 1.00 90.33 566 LYS B CA 1
ATOM 600 C C . LYS B 1 48 ? 25.124 -20.557 2.554 1.00 104.42 566 LYS B C 1
ATOM 601 O O . LYS B 1 48 ? 26.266 -21.029 2.560 1.00 118.38 566 LYS B O 1
ATOM 607 N N . GLU B 1 49 ? 24.710 -19.765 1.571 1.00 98.63 567 GLU B N 1
ATOM 608 C CA . GLU B 1 49 ? 25.633 -19.465 0.470 1.00 119.21 567 GLU B CA 1
ATOM 609 C C . GLU B 1 49 ? 25.663 -17.985 0.116 1.00 131.73 567 GLU B C 1
ATOM 610 O O . GLU B 1 49 ? 24.664 -17.426 -0.331 1.00 140.75 567 GLU B O 1
#

Organism: Drosophila melanogaster (NCBI:txid7227)

InterPro domains:
  IPR001841 Zinc finger, RING-type [PS50089] (41-85)
  IPR013083 Zinc finger, RING/FYVE/PHD-type [G3DSA:3.30.40.10] (1-116)
  IPR017907 Zinc finger, RING-type, conserved site [PS00518] (59-68)
  IPR032043 E3 ubiquitin-protein ligase Msl2, zinc RING finger [PF16685] (39-110)
  IPR032043 E3 ubiquitin-protein ligase Msl2, zinc RING finger [cd16522] (34-93)
  IPR032049 E3 ubiquitin-protein ligase Msl2, CXC domain [PF16682] (519-572)
  IPR032049 E3 ubiquitin-protein ligase Msl2, CXC domain [PS52051] (520-571)
  IPR032049 E3 ubiquitin-protein ligase Msl2, CXC domain [cd13122] (519-568)
  IPR033467 Tesmin/TSO1-like CXC domain [SM01114] (520-567)
  IPR037922 E3 ubiquitin-protein ligase MSL2 [PTHR16048] (1-772)

Radius of gyration: 18.6 Å; Cα contacts (8 Å, |Δi|>4): 159; chains: 2; bounding box: 31×39×42 Å

GO terms:
  GO:0071168 protein localization to chromatin (P, IDA)
  GO:0061630 ubiquitin protein ligase activity (F, IDA)
  GO:0000805 X chromosome (C, IDA)
  GO:0003677 DNA binding (F, IDA)
  GO:0016456 X chromosome located dosage compensation complex, transcription activating (C, IDA)
  GO:0072487 MSL complex (C, IDA)
  GO:0009047 dosage compensation by hyperactivation of X chromosome (P, IDA)
  GO:0106222 lncRNA binding (F, IDA)
  GO:0140463 chromatin-protein adaptor activity (F, IDA)
  GO:0140517 protein-RNA adaptor activity (F, IDA)
  GO:0140693 molecular condensate scaffold activity (F, IDA)
  GO:0141054 histone H2B ubiquitin ligase activity (F, IDA)
  GO:0061630 ubiquitin protein ligase activity (F, EXP)
  GO:0005634 nucleus (C, EXP)
  GO:0005694 chromosome (C, EXP)
  GO:0000228 nuclear chromosome (C, IDA)
  GO:0003682 chromatin binding (F, IDA)
  GO:0046536 dosage compensation complex (C, IDA)
  GO:0016567 protein ubiquitination (P, IDA)
  GO:1990837 sequence-specific double-stranded DNA binding (F, IDA)

Sequence (83 aa):
PKCRCGITTCRNSRCPCYKSYNSCAGCHCVGCKNPHKKPKCRCGISGSSNTLTTCRNSRCPCYKSYNSCAGCHCVGCKNPHKE

B-factor: mean 92.85, std 20.34, range [48.55, 176.46]